Protein AF-A0A2E0QGU1-F1 (afdb_monomer_lite)

Sequence (94 aa):
MDEKILKILHDKLDEIFVKNDEIRKITDSVVDYQITYSLDSQSLWLGILIGRLYNSFYYQHRRVLDRNPTNDEFLEFVDLIKSNQKNFQEKLGF

Foldseek 3Di:
DDPVLVVVLVVQLVVCLVVVVVLLVVLCVCVVVVPDVPDDSLNSSLVVSLVSSVCSNQVCCCVPVVDGDDPVVVVVSVVVSVVCVVVSCVSSPD

Secondary structure (DSSP, 8-state):
--HHHHHHHHHHHHHHHHTHHHHHHHHHHHHTTTS-TT--HHHHHHHHHHHHHHHHHHHHHHHHHSSPPPHHHHHHHHHHHHHTHHHHHHHHT-

pLDDT: mean 88.84, std 10.99, range [54.84, 98.25]

Radius of gyration: 14.59 Å; chains: 1; bounding box: 33×23×39 Å

Structure (mmCIF, N/CA/C/O backbone):
data_AF-A0A2E0QGU1-F1
#
_entry.id   AF-A0A2E0QGU1-F1
#
loop_
_atom_site.group_PDB
_atom_site.id
_atom_site.type_symbol
_atom_site.label_atom_id
_atom_site.label_alt_id
_atom_site.label_comp_id
_atom_site.label_asym_id
_atom_site.label_entity_id
_atom_site.label_seq_id
_atom_site.pdbx_PDB_ins_code
_atom_site.Cartn_x
_atom_site.Cartn_y
_atom_site.Cartn_z
_atom_site.occupancy
_atom_site.B_iso_or_equiv
_atom_site.auth_seq_id
_atom_site.auth_comp_id
_atom_site.auth_asym_id
_atom_site.auth_atom_id
_atom_site.pdbx_PDB_model_num
ATOM 1 N N . MET A 1 1 ? -1.620 1.420 13.186 1.00 93.19 1 MET A N 1
ATOM 2 C CA . MET A 1 1 ? -2.401 1.375 11.947 1.00 93.19 1 MET A CA 1
ATOM 3 C C . MET A 1 1 ? -3.436 0.311 12.152 1.00 93.19 1 MET A C 1
ATOM 5 O O . MET A 1 1 ? -3.104 -0.777 12.607 1.00 93.19 1 MET A O 1
ATOM 9 N N . ASP A 1 2 ? -4.691 0.646 11.882 1.00 95.50 2 ASP A N 1
ATOM 10 C CA . ASP A 1 2 ? -5.789 -0.310 11.984 1.00 95.50 2 ASP A CA 1
ATOM 11 C C . ASP A 1 2 ? -5.510 -1.581 11.156 1.00 95.50 2 ASP A C 1
ATOM 13 O O . ASP A 1 2 ? -5.083 -1.501 9.998 1.00 95.50 2 ASP A O 1
ATOM 17 N N . GLU A 1 3 ? -5.763 -2.753 11.743 1.00 95.56 3 GLU A N 1
ATOM 18 C CA . GLU A 1 3 ? -5.472 -4.059 11.135 1.00 95.56 3 GLU A CA 1
ATOM 19 C C . GLU A 1 3 ? -6.168 -4.253 9.781 1.00 95.56 3 GLU A C 1
ATOM 21 O O . GLU A 1 3 ? -5.607 -4.874 8.873 1.00 95.56 3 GLU A O 1
ATOM 26 N N . LYS A 1 4 ? -7.375 -3.696 9.602 1.00 95.81 4 LYS A N 1
ATOM 27 C CA . LYS A 1 4 ? -8.093 -3.783 8.324 1.00 95.81 4 LYS A CA 1
ATOM 28 C C . LYS A 1 4 ? -7.369 -2.995 7.247 1.00 95.81 4 LYS A C 1
ATOM 30 O O . LYS A 1 4 ? -7.277 -3.464 6.115 1.00 95.81 4 LYS A O 1
ATOM 35 N N . ILE A 1 5 ? -6.845 -1.817 7.589 1.00 96.94 5 ILE A N 1
ATOM 36 C CA . ILE A 1 5 ? -6.078 -1.020 6.632 1.00 96.94 5 ILE A CA 1
ATOM 37 C C . ILE A 1 5 ? -4.765 -1.712 6.297 1.00 96.94 5 ILE A C 1
ATOM 39 O O . ILE A 1 5 ? -4.426 -1.814 5.119 1.00 96.94 5 ILE A O 1
ATOM 43 N N . LEU A 1 6 ? -4.065 -2.231 7.307 1.00 95.56 6 LEU A N 1
ATOM 44 C CA . LEU A 1 6 ? -2.814 -2.954 7.113 1.00 95.56 6 LEU A CA 1
ATOM 45 C C . LEU A 1 6 ? -2.999 -4.119 6.132 1.00 95.56 6 LEU A C 1
ATOM 47 O O . LEU A 1 6 ? -2.257 -4.232 5.156 1.00 95.56 6 LEU A O 1
ATOM 51 N N . LYS A 1 7 ? -4.048 -4.926 6.326 1.00 96.38 7 LYS A N 1
ATOM 52 C CA . LYS A 1 7 ? -4.394 -6.016 5.409 1.00 96.38 7 LYS A CA 1
ATOM 53 C C . LYS A 1 7 ? -4.653 -5.519 3.984 1.00 96.38 7 LYS A C 1
ATOM 55 O O . LYS A 1 7 ? -4.086 -6.063 3.044 1.00 96.38 7 LYS A O 1
ATOM 60 N N . ILE A 1 8 ? -5.452 -4.462 3.818 1.00 96.19 8 ILE A N 1
ATOM 61 C CA . ILE A 1 8 ? -5.745 -3.899 2.490 1.00 96.19 8 ILE A CA 1
ATOM 62 C C . ILE A 1 8 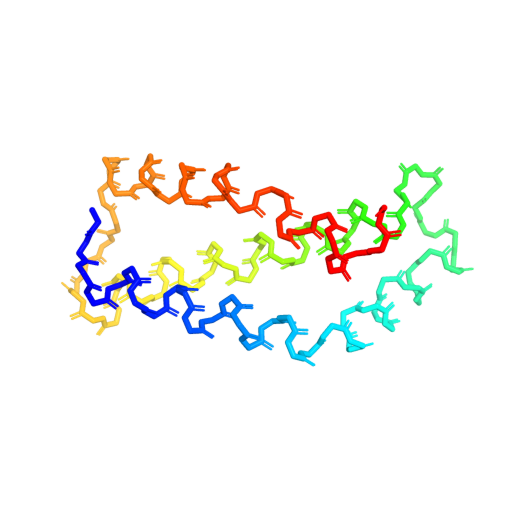? -4.468 -3.400 1.799 1.00 96.19 8 ILE A C 1
ATOM 64 O O . ILE A 1 8 ? -4.345 -3.517 0.581 1.00 96.19 8 ILE A O 1
ATOM 68 N N . LEU A 1 9 ? -3.514 -2.835 2.542 1.00 96.31 9 LEU A N 1
ATOM 69 C CA . LEU A 1 9 ? -2.238 -2.402 1.974 1.00 96.31 9 LEU A CA 1
ATOM 70 C C . LEU A 1 9 ? -1.368 -3.575 1.525 1.00 96.31 9 LEU A C 1
ATOM 72 O O . LEU A 1 9 ? -0.759 -3.474 0.462 1.00 96.31 9 LEU A O 1
ATOM 76 N N . HIS A 1 10 ? -1.343 -4.678 2.276 1.00 94.50 10 HIS A N 1
ATOM 77 C CA . HIS A 1 10 ? -0.663 -5.903 1.850 1.00 94.50 10 HIS A CA 1
ATOM 78 C C . HIS A 1 10 ? -1.298 -6.493 0.588 1.00 94.50 10 HIS A C 1
ATOM 80 O O . HIS A 1 10 ? -0.593 -6.704 -0.396 1.00 94.50 10 HIS A O 1
ATOM 86 N N . ASP A 1 11 ? -2.626 -6.627 0.558 1.00 95.12 11 ASP A N 1
ATOM 87 C CA . ASP A 1 11 ? -3.347 -7.099 -0.630 1.00 95.12 11 ASP A CA 1
ATOM 88 C C . ASP A 1 11 ? -3.068 -6.185 -1.840 1.00 95.12 11 ASP A C 1
ATOM 90 O O . ASP A 1 11 ? -2.880 -6.643 -2.971 1.00 95.12 11 ASP A O 1
ATOM 94 N N . LYS A 1 12 ? -2.996 -4.865 -1.608 1.00 93.88 12 LYS A N 1
ATOM 95 C CA . LYS A 1 12 ? -2.677 -3.893 -2.658 1.00 93.88 12 LYS A CA 1
ATOM 96 C C . LYS A 1 12 ? -1.247 -4.037 -3.161 1.00 93.88 12 LYS A C 1
ATOM 98 O O . LYS A 1 12 ? -1.009 -3.846 -4.354 1.00 93.88 12 LYS A O 1
ATOM 103 N N . LEU A 1 13 ? -0.309 -4.326 -2.267 1.00 92.62 13 LEU A N 1
ATOM 104 C CA . LEU A 1 13 ? 1.084 -4.533 -2.618 1.00 92.62 13 LEU A CA 1
ATOM 105 C C . LEU A 1 13 ? 1.251 -5.780 -3.492 1.00 92.62 13 LEU A C 1
ATOM 107 O O . LEU A 1 13 ? 1.886 -5.702 -4.544 1.00 92.62 13 LEU A O 1
ATOM 111 N N . ASP A 1 14 ? 0.608 -6.884 -3.118 1.00 92.12 14 ASP A N 1
ATOM 112 C CA . ASP A 1 14 ? 0.619 -8.117 -3.906 1.00 92.12 14 ASP A CA 1
ATOM 113 C C . ASP A 1 14 ? -0.011 -7.907 -5.291 1.00 92.12 14 ASP A C 1
ATOM 115 O O . ASP A 1 14 ? 0.553 -8.326 -6.304 1.00 92.12 14 ASP A O 1
ATOM 119 N N . GLU A 1 15 ? -1.127 -7.170 -5.374 1.00 92.50 15 GLU A N 1
ATOM 120 C CA . GLU A 1 15 ? -1.744 -6.786 -6.653 1.00 92.50 15 GLU A CA 1
ATOM 121 C C . GLU A 1 15 ? -0.767 -5.999 -7.544 1.00 92.50 15 GLU A C 1
ATOM 123 O O . GLU A 1 15 ? -0.684 -6.240 -8.751 1.00 92.50 15 GLU A O 1
ATOM 128 N N . ILE A 1 16 ? -0.028 -5.049 -6.962 1.00 90.12 16 ILE A N 1
ATOM 129 C CA . ILE A 1 16 ? 0.968 -4.248 -7.683 1.00 90.12 16 ILE A CA 1
ATOM 130 C C . ILE A 1 16 ? 2.084 -5.148 -8.224 1.00 90.12 16 ILE A C 1
ATOM 132 O O . ILE A 1 16 ? 2.459 -5.005 -9.386 1.00 90.12 16 ILE A O 1
ATOM 136 N N . PHE A 1 17 ? 2.575 -6.098 -7.425 1.00 88.00 17 PHE A N 1
ATOM 137 C CA . PHE A 1 17 ? 3.610 -7.036 -7.860 1.00 88.00 17 PHE A CA 1
ATOM 138 C C . PHE A 1 17 ? 3.142 -7.993 -8.956 1.00 88.00 17 PHE A C 1
ATOM 140 O O . PHE A 1 17 ? 3.933 -8.334 -9.832 1.00 88.00 17 PHE A O 1
ATOM 147 N N . VAL A 1 18 ? 1.874 -8.407 -8.947 1.00 88.00 18 VAL A N 1
ATOM 148 C CA . VAL A 1 18 ? 1.292 -9.200 -10.041 1.00 88.00 18 VAL A CA 1
ATOM 149 C C . VAL A 1 18 ? 1.196 -8.373 -11.329 1.00 88.00 18 VAL A C 1
ATOM 151 O O . VAL A 1 18 ? 1.436 -8.894 -12.413 1.00 88.00 18 VAL A O 1
ATOM 154 N N . LYS A 1 19 ? 0.901 -7.072 -11.224 1.00 84.38 19 LYS A N 1
ATOM 155 C CA . LYS A 1 19 ? 0.785 -6.138 -12.362 1.00 84.38 19 LYS A CA 1
ATOM 156 C C . LYS A 1 19 ? 2.100 -5.438 -12.730 1.00 84.38 19 LYS A C 1
ATOM 158 O O . LYS A 1 19 ? 2.074 -4.382 -13.364 1.00 84.38 19 LYS A O 1
ATOM 163 N N . ASN A 1 20 ? 3.245 -6.001 -12.344 1.00 82.69 20 ASN A N 1
ATOM 164 C CA . ASN A 1 20 ? 4.563 -5.396 -12.558 1.00 82.69 20 ASN A CA 1
ATOM 165 C C . ASN A 1 20 ? 4.804 -5.002 -14.030 1.00 82.69 20 ASN A C 1
ATOM 167 O O . ASN A 1 20 ? 5.275 -3.901 -14.311 1.00 82.69 20 ASN A O 1
ATOM 171 N N . ASP A 1 21 ? 4.377 -5.849 -14.971 1.00 86.50 21 ASP A N 1
ATOM 172 C CA . ASP A 1 21 ? 4.537 -5.613 -16.410 1.00 86.50 21 ASP A CA 1
ATOM 173 C C . ASP A 1 21 ? 3.839 -4.336 -16.905 1.00 86.50 21 ASP A C 1
ATOM 175 O O . ASP A 1 21 ? 4.339 -3.674 -17.815 1.00 86.50 21 ASP A O 1
ATOM 179 N N . GLU A 1 22 ? 2.692 -3.962 -16.324 1.00 89.75 22 GLU A N 1
ATOM 180 C CA . GLU A 1 22 ? 1.990 -2.723 -16.687 1.00 89.75 22 GLU A CA 1
ATOM 181 C C . GLU A 1 22 ? 2.798 -1.497 -16.262 1.00 89.75 22 GLU A C 1
ATOM 183 O O . GLU A 1 22 ? 2.969 -0.561 -17.042 1.00 89.75 22 GLU A O 1
ATOM 188 N N . ILE A 1 23 ? 3.324 -1.515 -15.034 1.00 88.56 23 ILE A N 1
ATOM 189 C CA . ILE A 1 23 ? 4.119 -0.408 -14.494 1.00 88.56 23 ILE A CA 1
ATOM 190 C C . ILE A 1 23 ? 5.415 -0.277 -15.288 1.00 88.56 23 ILE A C 1
ATOM 192 O O . ILE A 1 23 ? 5.768 0.830 -15.677 1.00 88.56 23 ILE A O 1
ATOM 196 N N . ARG A 1 24 ? 6.066 -1.398 -15.611 1.00 86.38 24 ARG A N 1
ATOM 197 C CA . ARG A 1 24 ? 7.282 -1.413 -16.426 1.00 86.38 24 ARG A CA 1
ATOM 198 C C . ARG A 1 24 ? 7.064 -0.816 -17.818 1.00 86.38 24 ARG A C 1
ATOM 200 O O . ARG A 1 24 ? 7.835 0.035 -18.242 1.00 86.38 24 ARG A O 1
ATOM 207 N N . LYS A 1 25 ? 5.969 -1.170 -18.500 1.00 88.62 25 LYS A N 1
ATOM 208 C CA . LYS A 1 25 ? 5.609 -0.554 -19.792 1.00 88.62 25 LYS A CA 1
ATOM 209 C C . LYS A 1 25 ? 5.429 0.959 -19.682 1.00 88.62 25 LYS A C 1
ATOM 211 O O . LYS A 1 25 ? 5.861 1.686 -20.571 1.00 88.62 25 LYS A O 1
ATOM 216 N N . ILE A 1 26 ? 4.808 1.436 -18.600 1.00 88.62 26 ILE A N 1
ATOM 217 C CA . ILE A 1 26 ? 4.663 2.875 -18.348 1.00 88.62 26 ILE A CA 1
ATOM 218 C C . ILE A 1 26 ? 6.041 3.512 -18.153 1.00 88.62 26 ILE A C 1
ATOM 220 O O . ILE A 1 26 ? 6.334 4.513 -18.800 1.00 88.62 26 ILE A O 1
ATOM 224 N N . THR A 1 27 ? 6.898 2.945 -17.303 1.00 87.56 27 THR A N 1
ATOM 225 C CA . THR A 1 27 ? 8.207 3.542 -17.010 1.00 87.56 27 THR A CA 1
ATOM 226 C C . THR A 1 27 ? 9.129 3.555 -18.216 1.00 87.56 27 THR A C 1
ATOM 228 O O . THR A 1 27 ? 9.748 4.581 -18.487 1.00 87.56 27 THR A O 1
ATOM 231 N N . ASP A 1 28 ? 9.164 2.462 -18.976 1.00 84.50 28 ASP A N 1
ATOM 232 C CA . ASP A 1 28 ? 9.982 2.349 -20.183 1.00 84.50 28 ASP A CA 1
ATOM 233 C C . ASP A 1 28 ? 9.513 3.370 -21.236 1.00 84.50 28 ASP A C 1
ATOM 235 O O . ASP A 1 28 ? 10.332 4.081 -21.813 1.00 84.50 28 ASP A O 1
ATOM 239 N N . SER A 1 29 ? 8.193 3.577 -21.377 1.00 84.94 29 SER A N 1
ATOM 240 C CA . SER A 1 29 ? 7.647 4.593 -22.292 1.00 84.94 29 SER A CA 1
ATOM 241 C C . SER A 1 29 ? 8.017 6.037 -21.932 1.00 84.94 29 SER A C 1
ATOM 243 O O . SER A 1 29 ? 7.982 6.905 -22.796 1.00 84.94 29 SER A O 1
ATOM 245 N N . VAL A 1 30 ? 8.357 6.331 -20.674 1.00 80.56 30 VAL A N 1
ATOM 246 C CA . VAL A 1 30 ? 8.763 7.682 -20.247 1.00 80.56 30 VAL A CA 1
ATOM 247 C C . VAL A 1 30 ? 10.263 7.891 -20.446 1.00 80.56 30 VAL A C 1
ATOM 249 O O . VAL A 1 30 ? 10.678 8.965 -20.890 1.00 80.56 30 VAL A O 1
ATOM 252 N N . VAL A 1 31 ? 11.070 6.866 -20.156 1.00 72.94 31 VAL A N 1
ATOM 253 C CA . VAL A 1 31 ? 12.533 6.916 -20.305 1.00 72.94 31 VAL A CA 1
ATOM 254 C C . VAL A 1 31 ? 12.940 6.954 -21.779 1.00 72.94 31 VAL A C 1
ATOM 256 O O . VAL A 1 31 ? 13.795 7.763 -22.146 1.00 72.94 31 VAL A O 1
ATOM 259 N N . ASP A 1 32 ? 12.281 6.172 -22.641 1.00 67.00 32 ASP A N 1
ATOM 260 C CA . ASP A 1 32 ? 12.568 6.128 -24.084 1.00 67.00 32 ASP A CA 1
ATOM 261 C C . ASP A 1 32 ? 12.391 7.491 -24.771 1.00 67.00 32 ASP A C 1
ATOM 263 O O . ASP A 1 32 ? 13.084 7.809 -25.739 1.00 67.00 32 ASP A O 1
ATOM 267 N N . TYR A 1 33 ? 11.505 8.341 -24.246 1.00 60.41 33 TYR A N 1
ATOM 268 C CA . TYR A 1 33 ? 11.234 9.666 -24.803 1.00 60.41 33 TYR A CA 1
ATOM 269 C C . TYR A 1 33 ? 12.199 10.766 -24.324 1.00 60.41 33 TYR A C 1
ATOM 271 O O . TYR A 1 33 ? 11.987 11.930 -24.661 1.00 60.41 33 TYR A O 1
ATOM 279 N N . GLN A 1 34 ? 13.254 10.443 -23.556 1.00 58.50 34 GLN A N 1
ATOM 280 C CA . GLN A 1 34 ? 14.226 11.412 -23.004 1.00 58.50 34 GLN A CA 1
ATOM 281 C C . GLN A 1 34 ? 13.586 12.598 -22.251 1.00 58.50 34 GLN A C 1
ATOM 283 O O . GLN A 1 34 ? 14.228 13.624 -22.033 1.00 58.50 34 GLN A O 1
ATOM 288 N N . ILE A 1 35 ? 12.328 12.475 -21.806 1.00 59.25 35 ILE A N 1
ATOM 289 C CA . ILE A 1 35 ? 11.624 13.543 -21.075 1.00 59.25 35 ILE A CA 1
ATOM 290 C C . ILE A 1 35 ? 12.321 13.811 -19.733 1.00 59.25 35 ILE A C 1
ATOM 292 O O . ILE A 1 35 ? 12.283 14.923 -19.208 1.00 59.25 35 ILE A O 1
ATOM 296 N N . THR A 1 36 ? 13.006 12.803 -19.193 1.00 54.84 36 THR A N 1
ATOM 297 C CA . THR A 1 36 ? 13.676 12.857 -17.900 1.00 54.84 36 THR A CA 1
ATOM 298 C C . THR A 1 36 ? 15.138 12.442 -18.035 1.00 54.84 36 THR A C 1
ATOM 300 O O . THR A 1 36 ? 15.490 11.297 -17.777 1.00 54.84 36 THR A O 1
ATOM 303 N N . TYR A 1 37 ? 16.018 13.381 -18.395 1.00 58.81 37 TYR A N 1
ATOM 304 C CA . TYR A 1 37 ? 17.474 13.153 -18.475 1.00 58.81 37 TYR A CA 1
ATOM 305 C C . TYR A 1 37 ? 18.127 12.666 -17.156 1.00 58.81 37 TYR A C 1
ATOM 307 O O . TYR A 1 37 ? 19.305 12.322 -17.159 1.00 58.81 37 TYR A O 1
ATOM 315 N N . SER A 1 38 ? 17.393 12.632 -16.035 1.00 67.5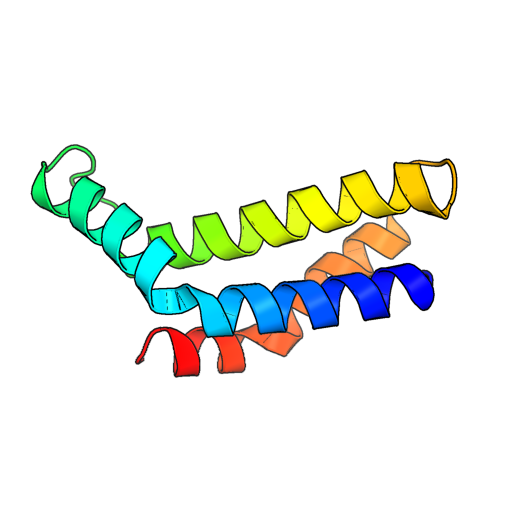0 38 SER A N 1
ATOM 316 C CA . SER A 1 38 ? 17.901 12.286 -14.699 1.00 67.50 38 SER A CA 1
ATOM 317 C C . SER A 1 38 ? 17.127 11.196 -13.943 1.00 67.50 38 SER A C 1
ATOM 319 O O . SER A 1 38 ? 17.524 10.873 -12.826 1.00 67.50 38 SER A O 1
ATOM 321 N N . LEU A 1 39 ? 16.039 10.641 -14.494 1.00 70.56 39 LEU A N 1
ATOM 322 C CA . LEU A 1 39 ? 15.288 9.556 -13.844 1.00 70.56 39 LEU A CA 1
ATOM 323 C C . LEU A 1 39 ? 15.481 8.254 -14.610 1.00 70.56 39 LEU A C 1
ATOM 325 O O . LEU A 1 39 ? 15.090 8.147 -15.771 1.00 70.56 39 LEU A O 1
ATOM 329 N N . ASP A 1 40 ? 16.052 7.261 -13.937 1.00 81.88 40 ASP A N 1
ATOM 330 C CA . ASP A 1 40 ? 16.050 5.887 -14.415 1.00 81.88 40 ASP A CA 1
ATOM 331 C C . ASP A 1 40 ? 14.656 5.250 -14.234 1.00 81.88 40 ASP A C 1
ATOM 333 O O . ASP A 1 40 ? 13.846 5.672 -13.396 1.00 81.88 40 ASP A O 1
ATOM 337 N N . SER A 1 41 ? 14.361 4.222 -15.034 1.00 82.19 41 SER A N 1
ATOM 338 C CA . SER A 1 41 ? 13.056 3.550 -15.027 1.00 82.19 41 SER A CA 1
ATOM 339 C C . SER A 1 41 ? 12.724 2.911 -13.676 1.00 82.19 41 SER A C 1
ATOM 341 O O . SER A 1 41 ? 11.549 2.818 -13.321 1.00 82.19 41 SER A O 1
ATOM 343 N N . GLN A 1 42 ? 13.731 2.526 -12.886 1.00 83.81 42 GLN A N 1
ATOM 344 C CA . GLN A 1 42 ? 13.549 1.870 -11.592 1.00 83.81 42 GLN A CA 1
ATOM 345 C C . GLN A 1 42 ? 13.111 2.881 -10.531 1.00 83.81 42 GLN A C 1
ATOM 347 O O . GLN A 1 42 ? 12.146 2.631 -9.806 1.00 83.81 42 GLN A O 1
ATOM 352 N N . SER A 1 43 ? 13.755 4.050 -10.478 1.00 86.06 43 SER A N 1
ATOM 353 C CA . SER A 1 43 ? 13.340 5.169 -9.626 1.00 86.06 43 SER A CA 1
ATOM 354 C C . SER A 1 43 ? 11.898 5.585 -9.923 1.00 86.06 43 SER A C 1
ATOM 356 O O . SER A 1 43 ? 11.104 5.805 -9.003 1.00 86.06 43 SER A O 1
ATOM 358 N N . LEU A 1 44 ? 11.524 5.632 -11.206 1.00 88.25 44 LEU A N 1
ATOM 359 C CA . LEU A 1 44 ? 10.157 5.946 -11.612 1.00 88.25 44 LEU A CA 1
ATOM 360 C C . LEU A 1 44 ? 9.169 4.847 -11.198 1.00 88.25 44 LEU A C 1
ATOM 362 O O . LEU A 1 44 ? 8.100 5.151 -10.665 1.00 88.25 44 LEU A O 1
ATOM 366 N N . TRP A 1 45 ? 9.529 3.575 -11.376 1.00 88.69 45 TRP A N 1
ATOM 367 C CA . TRP A 1 45 ? 8.694 2.443 -10.969 1.00 88.69 45 TRP A CA 1
ATOM 368 C C . TRP A 1 45 ? 8.450 2.455 -9.461 1.00 88.69 45 TRP A C 1
ATOM 370 O O . TRP A 1 45 ? 7.309 2.309 -9.017 1.00 88.69 45 TRP A O 1
ATOM 380 N N . LEU A 1 46 ? 9.501 2.696 -8.668 1.00 89.69 46 LEU A N 1
ATOM 381 C CA . LEU A 1 46 ? 9.402 2.782 -7.212 1.00 89.69 46 LEU A CA 1
ATOM 382 C C . LEU A 1 46 ? 8.497 3.945 -6.798 1.00 89.69 46 LEU A C 1
ATOM 384 O O . LEU A 1 46 ? 7.646 3.783 -5.921 1.00 89.69 46 LEU A O 1
ATOM 388 N N . GLY A 1 47 ? 8.623 5.089 -7.474 1.00 91.06 47 GLY A N 1
ATOM 389 C CA . GLY A 1 47 ? 7.728 6.229 -7.298 1.00 91.06 47 GLY A CA 1
ATOM 390 C C . GLY A 1 47 ? 6.261 5.876 -7.565 1.00 91.06 47 GLY A C 1
ATOM 391 O O . GLY A 1 47 ? 5.395 6.211 -6.756 1.00 91.06 47 GLY A O 1
ATOM 392 N N . ILE A 1 48 ? 5.969 5.145 -8.647 1.00 92.19 48 ILE A N 1
ATOM 393 C CA . ILE A 1 48 ? 4.606 4.690 -8.967 1.00 92.19 48 ILE A CA 1
ATOM 394 C C . ILE A 1 48 ? 4.088 3.710 -7.907 1.00 92.19 48 ILE A C 1
ATOM 396 O O . ILE A 1 48 ? 2.944 3.846 -7.461 1.00 92.19 48 ILE A O 1
ATOM 400 N N . LEU A 1 49 ? 4.904 2.746 -7.472 1.00 92.62 49 LEU A N 1
ATOM 401 C CA . LEU A 1 49 ? 4.529 1.790 -6.428 1.00 92.62 49 LEU A CA 1
ATOM 402 C C . LEU A 1 49 ? 4.176 2.511 -5.122 1.00 92.62 49 LEU A C 1
ATOM 404 O O . LEU A 1 49 ? 3.077 2.323 -4.592 1.00 92.62 49 LEU A O 1
ATOM 408 N N . ILE A 1 50 ? 5.071 3.374 -4.633 1.00 94.00 50 ILE A N 1
ATOM 409 C CA . ILE A 1 50 ? 4.865 4.122 -3.387 1.00 94.00 50 ILE A CA 1
ATOM 410 C C . ILE A 1 50 ? 3.659 5.053 -3.526 1.00 94.00 50 ILE A C 1
ATOM 412 O O . ILE A 1 50 ? 2.826 5.105 -2.624 1.00 94.00 50 ILE A O 1
ATOM 416 N N . GLY A 1 51 ? 3.501 5.727 -4.668 1.00 95.44 51 GLY A N 1
ATOM 417 C CA . GLY A 1 51 ? 2.353 6.589 -4.944 1.00 95.44 51 GLY A CA 1
ATOM 418 C C . GLY A 1 51 ? 1.018 5.838 -4.904 1.00 95.44 51 GLY A C 1
ATOM 419 O O . GLY A 1 51 ? 0.051 6.316 -4.305 1.00 95.44 51 GLY A O 1
ATOM 420 N N . ARG A 1 52 ? 0.953 4.624 -5.469 1.00 94.75 52 ARG A N 1
ATOM 421 C CA . ARG A 1 52 ? -0.249 3.772 -5.414 1.00 94.75 52 ARG A CA 1
ATOM 422 C C . ARG A 1 52 ? -0.567 3.320 -3.990 1.00 94.75 52 ARG A C 1
ATOM 424 O O . ARG A 1 52 ? -1.741 3.327 -3.611 1.00 94.75 52 ARG A O 1
ATOM 431 N N . LEU A 1 53 ? 0.448 2.954 -3.207 1.00 95.88 53 LEU A N 1
ATOM 432 C CA . LEU A 1 53 ? 0.279 2.590 -1.798 1.00 95.88 53 LEU A CA 1
ATOM 433 C C . LEU A 1 53 ? -0.164 3.785 -0.953 1.00 95.88 53 LEU A C 1
ATOM 435 O O . LEU A 1 53 ? -1.114 3.656 -0.190 1.00 95.88 53 LEU A O 1
ATOM 439 N N . TYR A 1 54 ? 0.452 4.953 -1.141 1.00 97.62 54 TYR A N 1
ATOM 440 C CA . TYR A 1 54 ? 0.101 6.191 -0.443 1.00 97.62 54 TYR A CA 1
ATOM 441 C C . TYR A 1 54 ? -1.348 6.602 -0.723 1.00 97.62 54 TYR A C 1
ATOM 443 O O . TYR A 1 54 ? -2.110 6.903 0.199 1.00 97.62 54 TYR A O 1
ATOM 451 N N . ASN A 1 55 ? -1.769 6.530 -1.989 1.00 97.25 55 ASN A N 1
ATOM 452 C CA . ASN A 1 55 ? -3.159 6.777 -2.355 1.00 97.25 55 ASN A CA 1
ATOM 453 C C . ASN A 1 55 ? -4.108 5.773 -1.679 1.00 97.25 55 ASN A C 1
ATOM 455 O O . ASN A 1 55 ? -5.129 6.175 -1.123 1.00 97.25 55 ASN A O 1
ATOM 459 N N . SER A 1 56 ? -3.761 4.480 -1.684 1.00 96.81 56 SER A N 1
ATOM 460 C CA . SER A 1 56 ? -4.550 3.450 -1.000 1.00 96.81 56 SER A CA 1
ATOM 461 C C . SER A 1 56 ? -4.643 3.723 0.503 1.00 96.81 56 SER A C 1
ATOM 463 O O . SER A 1 56 ? -5.736 3.713 1.055 1.00 96.81 56 SER A O 1
ATOM 465 N N . PHE A 1 57 ? -3.535 4.066 1.160 1.00 98.06 57 PHE A N 1
ATOM 466 C CA . PHE A 1 57 ? -3.485 4.361 2.591 1.00 98.06 57 PHE A CA 1
ATOM 467 C C . PHE A 1 57 ? -4.488 5.456 2.987 1.00 98.06 57 PHE A C 1
ATOM 469 O O . PHE A 1 57 ? -5.366 5.205 3.815 1.00 98.06 57 PHE A O 1
ATOM 476 N N . TYR A 1 58 ? -4.451 6.626 2.340 1.00 98.19 58 TYR A N 1
ATOM 477 C CA . TYR A 1 58 ? -5.391 7.718 2.641 1.00 98.19 58 TYR A CA 1
ATOM 478 C C . TYR A 1 58 ? -6.825 7.431 2.194 1.00 98.19 58 TYR A C 1
ATOM 480 O O . TYR A 1 58 ? -7.782 7.847 2.853 1.00 98.19 58 TYR A O 1
ATOM 488 N N . TYR A 1 59 ? -7.006 6.771 1.049 1.00 97.88 59 TYR A N 1
ATOM 489 C CA . TYR A 1 59 ? -8.338 6.442 0.547 1.00 97.88 59 TYR A CA 1
ATOM 490 C C . TYR A 1 59 ? -9.049 5.444 1.463 1.00 97.88 59 TYR A C 1
ATOM 492 O O . TYR A 1 59 ? -10.215 5.641 1.798 1.00 97.88 59 TYR A O 1
ATOM 500 N N . GLN A 1 60 ? -8.346 4.403 1.908 1.00 97.19 60 GLN A N 1
ATOM 501 C CA . GLN A 1 60 ? -8.932 3.342 2.720 1.00 97.19 60 GLN A CA 1
ATOM 502 C C . GLN A 1 60 ? -9.183 3.794 4.156 1.00 97.19 60 GLN A C 1
ATOM 504 O O . GLN A 1 60 ? -10.213 3.424 4.706 1.00 97.19 60 GLN A O 1
ATOM 509 N N . HIS A 1 61 ? -8.344 4.661 4.734 1.00 98.00 61 HIS A N 1
ATOM 510 C CA . HIS A 1 61 ? -8.667 5.286 6.023 1.00 98.00 61 HIS A CA 1
ATOM 511 C C . HIS A 1 61 ? -10.000 6.036 5.949 1.00 98.00 61 HIS A C 1
ATOM 513 O O . HIS A 1 61 ? -10.897 5.787 6.753 1.00 98.00 61 HIS A O 1
ATOM 519 N N . ARG A 1 62 ? -10.184 6.869 4.915 1.00 97.81 62 ARG A N 1
ATOM 520 C CA . ARG A 1 62 ? -11.441 7.605 4.721 1.00 97.81 62 ARG A CA 1
ATOM 521 C C . ARG A 1 62 ? -12.622 6.679 4.451 1.00 97.81 62 ARG A C 1
ATOM 523 O O . ARG A 1 62 ? -13.703 6.910 4.964 1.00 97.81 62 ARG A O 1
ATOM 530 N N . ARG A 1 63 ? -12.435 5.628 3.651 1.00 97.31 63 ARG A N 1
ATOM 531 C CA . ARG A 1 63 ? -13.531 4.739 3.243 1.00 97.31 63 ARG A CA 1
ATOM 532 C C . ARG A 1 63 ? -13.940 3.720 4.309 1.00 97.31 63 ARG A C 1
ATOM 534 O O . ARG A 1 63 ? -15.117 3.388 4.387 1.00 97.31 63 ARG A O 1
ATOM 541 N N . VAL A 1 64 ? -12.986 3.178 5.062 1.00 97.00 64 VAL A N 1
ATOM 542 C CA . VAL A 1 64 ? -13.211 2.073 6.011 1.00 97.00 64 VAL A CA 1
ATOM 543 C C . VAL A 1 64 ? -13.389 2.584 7.437 1.00 97.00 64 VAL A C 1
ATOM 545 O O . VAL A 1 64 ? -14.174 2.008 8.184 1.00 97.00 64 VAL A O 1
ATOM 548 N N . LEU A 1 65 ? -12.674 3.649 7.811 1.00 96.62 65 LEU A N 1
ATOM 549 C CA . LEU A 1 65 ? -12.654 4.180 9.178 1.00 96.62 65 LEU A CA 1
ATOM 550 C C . LEU A 1 65 ? -13.346 5.545 9.307 1.00 96.62 65 LEU A C 1
ATOM 552 O O . LEU A 1 65 ? -13.397 6.079 10.410 1.00 96.62 65 LEU A O 1
ATOM 556 N N . ASP A 1 66 ? -13.844 6.110 8.201 1.00 97.44 66 ASP A N 1
ATOM 557 C CA . ASP A 1 66 ? -14.519 7.419 8.135 1.00 97.44 66 ASP A CA 1
ATOM 558 C C . ASP A 1 66 ? -13.696 8.583 8.719 1.00 97.44 66 ASP A C 1
ATOM 560 O O . ASP A 1 66 ? -14.207 9.551 9.277 1.00 97.44 66 ASP A O 1
ATOM 564 N N . ARG A 1 67 ? -12.366 8.488 8.609 1.00 97.50 67 ARG A N 1
ATOM 565 C CA . ARG A 1 67 ? -11.433 9.522 9.071 1.00 97.50 67 ARG A CA 1
ATOM 566 C C . ARG A 1 67 ? -10.146 9.524 8.261 1.00 97.50 67 ARG A C 1
ATOM 568 O O . ARG A 1 67 ? -9.841 8.584 7.533 1.00 97.50 67 ARG A O 1
ATOM 575 N N . ASN A 1 68 ? -9.354 10.577 8.418 1.00 97.69 68 ASN A N 1
ATOM 576 C CA . ASN A 1 68 ? -7.979 10.585 7.925 1.00 97.69 68 ASN A CA 1
ATOM 577 C C . ASN A 1 68 ? -7.067 9.735 8.833 1.00 97.69 68 ASN A C 1
ATOM 579 O O . ASN A 1 68 ? -7.390 9.542 10.014 1.00 97.69 68 ASN A O 1
ATOM 583 N N . PRO A 1 69 ? -5.938 9.231 8.301 1.00 97.69 69 PRO A N 1
ATOM 584 C CA . PRO A 1 69 ? -4.914 8.599 9.125 1.00 97.69 69 PRO A CA 1
ATOM 585 C C . PRO A 1 69 ? -4.361 9.577 10.163 1.00 97.69 69 PRO A C 1
ATOM 587 O O . PRO A 1 69 ? -4.258 10.779 9.901 1.00 97.69 69 PRO A O 1
ATOM 590 N N . THR A 1 70 ? -4.001 9.062 11.334 1.00 98.12 70 THR A N 1
ATOM 591 C CA . THR A 1 70 ? -3.247 9.828 12.332 1.00 98.12 70 THR A CA 1
ATOM 592 C C . THR A 1 70 ? -1.768 9.908 11.947 1.00 98.12 70 THR A C 1
ATOM 594 O O . THR A 1 70 ? -1.297 9.209 11.046 1.00 98.12 70 THR A O 1
ATOM 597 N N . ASN A 1 71 ? -1.012 10.754 12.650 1.00 98.06 71 ASN A N 1
ATOM 598 C CA . ASN A 1 71 ? 0.437 10.830 12.461 1.00 98.06 71 ASN A CA 1
ATOM 599 C C . ASN A 1 71 ? 1.125 9.496 12.784 1.00 98.06 71 ASN A C 1
ATOM 601 O O . ASN A 1 71 ? 2.006 9.084 12.037 1.00 98.06 71 ASN A O 1
ATOM 605 N N . ASP A 1 72 ? 0.694 8.802 13.839 1.00 98.12 72 ASP A N 1
ATOM 606 C CA . ASP A 1 72 ? 1.264 7.503 14.216 1.00 98.12 72 ASP A CA 1
ATOM 607 C C . ASP A 1 72 ? 1.002 6.452 13.129 1.00 98.12 72 ASP A C 1
ATOM 609 O O . ASP A 1 72 ? 1.915 5.750 12.703 1.00 98.12 72 ASP A O 1
ATOM 613 N N . GLU A 1 73 ? -0.212 6.418 12.572 1.00 97.88 73 GLU A N 1
ATOM 614 C CA . GLU A 1 73 ? -0.544 5.505 11.472 1.00 97.88 73 GLU A CA 1
ATOM 615 C C . GLU A 1 73 ? 0.242 5.818 10.196 1.00 97.88 73 GLU A C 1
ATOM 617 O O . GLU A 1 73 ? 0.565 4.911 9.427 1.00 97.88 73 GLU A O 1
ATOM 622 N N . PHE A 1 74 ? 0.566 7.091 9.962 1.00 98.19 74 PHE A N 1
ATOM 623 C CA . PHE A 1 74 ? 1.444 7.486 8.867 1.00 98.19 74 PHE A CA 1
ATOM 624 C C . PHE A 1 74 ? 2.890 7.023 9.094 1.00 98.19 74 PHE A C 1
ATOM 626 O O . PHE A 1 74 ? 3.527 6.552 8.152 1.00 98.19 74 PHE A O 1
ATOM 633 N N . LEU A 1 75 ? 3.406 7.101 10.323 1.00 98.25 75 LEU A N 1
ATOM 634 C CA . LEU A 1 75 ? 4.733 6.570 10.647 1.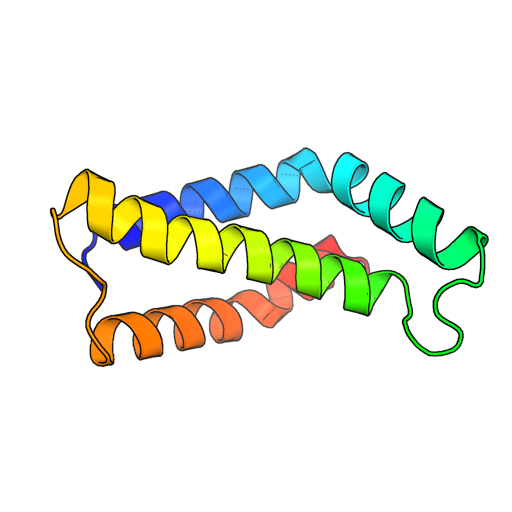00 98.25 75 LEU A CA 1
ATOM 635 C C . LEU A 1 75 ? 4.784 5.051 10.455 1.00 98.25 75 LEU A C 1
ATOM 637 O O . LEU A 1 75 ? 5.713 4.546 9.831 1.00 98.25 75 LEU A O 1
ATOM 641 N N . GLU A 1 76 ? 3.741 4.337 10.872 1.00 97.81 76 GLU A N 1
ATOM 642 C CA . GLU A 1 76 ? 3.624 2.898 10.621 1.00 97.81 76 GLU A CA 1
ATOM 643 C C . GLU A 1 76 ? 3.542 2.563 9.124 1.00 97.81 76 GLU A C 1
ATOM 645 O O . GLU A 1 76 ? 4.106 1.567 8.675 1.00 97.81 76 GLU A O 1
ATOM 650 N N . PHE A 1 77 ? 2.891 3.406 8.315 1.00 97.62 77 PHE A N 1
ATOM 651 C CA . PHE A 1 77 ? 2.911 3.273 6.857 1.00 97.62 77 PHE A CA 1
ATOM 652 C C . PHE A 1 77 ? 4.323 3.452 6.276 1.00 97.62 77 PHE A C 1
ATOM 654 O O . PHE A 1 77 ? 4.735 2.691 5.397 1.00 97.62 77 PHE A O 1
ATOM 661 N N . VAL A 1 78 ? 5.089 4.426 6.775 1.00 97.44 78 VAL A N 1
ATOM 662 C CA . VAL A 1 78 ? 6.492 4.619 6.378 1.00 97.44 78 VAL A CA 1
ATOM 663 C C . VAL A 1 78 ? 7.337 3.400 6.755 1.00 97.44 78 VAL A C 1
ATOM 665 O O . VAL A 1 78 ? 8.163 2.958 5.953 1.00 97.44 78 VAL A O 1
ATOM 668 N N . ASP A 1 79 ? 7.119 2.827 7.935 1.00 96.69 79 ASP A N 1
ATOM 669 C CA . ASP A 1 79 ? 7.832 1.627 8.370 1.00 96.69 79 ASP A CA 1
ATOM 670 C C . ASP A 1 79 ? 7.452 0.402 7.531 1.00 96.69 79 ASP A C 1
ATOM 672 O O . ASP A 1 79 ? 8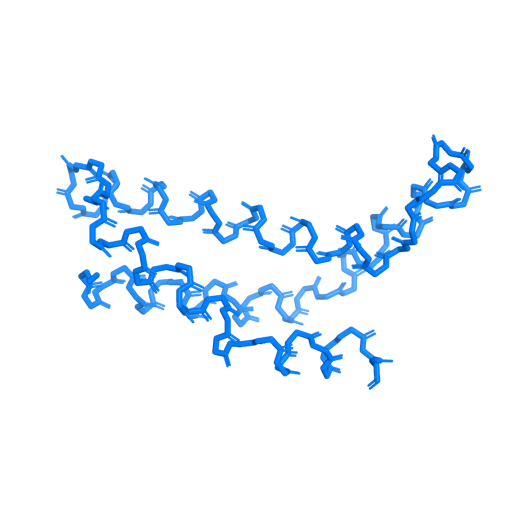.340 -0.347 7.124 1.00 96.69 79 ASP A O 1
ATOM 676 N N . LEU A 1 80 ? 6.184 0.262 7.131 1.00 95.38 80 LEU A N 1
ATOM 677 C CA . LEU A 1 80 ? 5.757 -0.762 6.173 1.00 95.38 80 LEU A CA 1
ATOM 678 C C . LEU A 1 80 ? 6.516 -0.659 4.841 1.00 95.38 80 LEU A C 1
ATOM 680 O O . LEU A 1 80 ? 6.951 -1.683 4.307 1.00 95.38 80 LEU A O 1
ATOM 684 N N . ILE A 1 81 ? 6.714 0.552 4.308 1.00 95.06 81 ILE A N 1
ATOM 685 C CA . ILE A 1 81 ? 7.513 0.763 3.088 1.00 95.06 81 ILE A CA 1
ATOM 686 C C . ILE A 1 81 ? 8.963 0.328 3.319 1.00 95.06 81 ILE A C 1
ATOM 688 O O . ILE A 1 81 ? 9.519 -0.402 2.497 1.00 95.06 81 ILE A O 1
ATOM 692 N N . LYS A 1 82 ? 9.580 0.747 4.432 1.00 94.19 82 LYS A N 1
ATOM 693 C CA . LYS A 1 82 ? 10.974 0.400 4.761 1.00 94.19 82 LYS A CA 1
ATOM 694 C C . LYS A 1 82 ? 11.169 -1.109 4.888 1.00 94.19 82 LYS A C 1
ATOM 696 O O . LYS A 1 82 ? 12.095 -1.655 4.296 1.00 94.19 82 LYS A O 1
ATOM 701 N N . SER A 1 83 ? 10.275 -1.796 5.595 1.00 93.62 83 SER A N 1
ATOM 702 C CA . SER A 1 83 ? 10.344 -3.248 5.787 1.00 93.62 83 SER A CA 1
ATOM 703 C C . SER A 1 83 ? 10.181 -4.037 4.4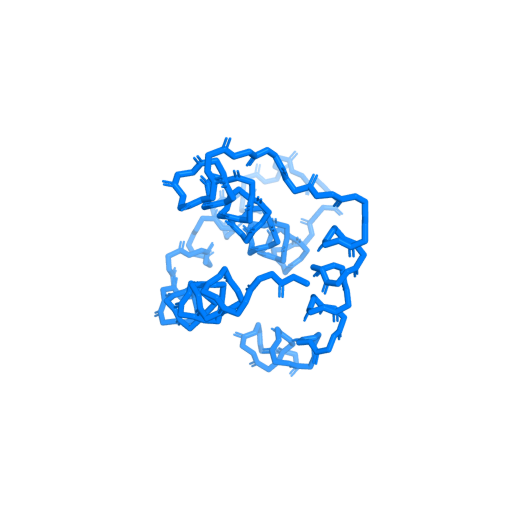85 1.00 93.62 83 SER A C 1
ATOM 705 O O . SER A 1 83 ? 10.668 -5.160 4.395 1.00 93.62 83 SER A O 1
ATOM 707 N N . ASN A 1 84 ? 9.549 -3.455 3.461 1.00 92.00 84 ASN A N 1
ATOM 708 C CA . ASN A 1 84 ? 9.359 -4.087 2.155 1.00 92.00 84 ASN A CA 1
ATOM 709 C C . ASN A 1 84 ? 10.405 -3.684 1.100 1.00 92.00 84 ASN A C 1
ATOM 711 O O . ASN A 1 84 ? 10.310 -4.143 -0.038 1.00 92.00 84 ASN A O 1
ATOM 715 N N . GLN A 1 85 ? 11.430 -2.895 1.448 1.00 87.94 85 GLN A N 1
ATOM 716 C CA . GLN A 1 85 ? 12.457 -2.450 0.492 1.00 87.94 85 GLN A CA 1
ATOM 717 C C . GLN A 1 85 ? 13.117 -3.605 -0.265 1.00 87.94 85 GLN A C 1
ATOM 719 O O . GLN A 1 85 ? 13.283 -3.524 -1.480 1.00 87.94 85 GLN A O 1
ATOM 724 N N . LYS A 1 86 ? 13.440 -4.699 0.433 1.00 87.25 86 LYS A N 1
ATOM 725 C CA . LYS A 1 86 ? 14.039 -5.884 -0.191 1.00 87.25 86 LYS A CA 1
ATOM 726 C C . LYS A 1 86 ? 13.093 -6.538 -1.207 1.00 87.25 86 LYS A C 1
ATOM 728 O O . LYS A 1 86 ? 13.517 -6.877 -2.304 1.00 87.25 86 LYS A O 1
ATOM 733 N N . ASN A 1 87 ? 11.803 -6.635 -0.884 1.00 87.50 87 ASN A N 1
ATOM 734 C CA . ASN A 1 87 ? 10.794 -7.179 -1.798 1.00 87.50 87 ASN A CA 1
ATOM 735 C C . ASN A 1 87 ? 10.642 -6.298 -3.046 1.00 87.50 87 ASN A C 1
ATOM 737 O O . ASN A 1 87 ? 10.501 -6.813 -4.154 1.00 87.50 87 ASN A O 1
ATOM 741 N N . PHE A 1 88 ? 10.696 -4.970 -2.883 1.00 88.69 88 PHE A N 1
ATOM 742 C CA . PHE A 1 88 ? 10.684 -4.047 -4.021 1.00 88.69 88 PHE A CA 1
ATOM 743 C C . PHE A 1 88 ? 11.892 -4.282 -4.921 1.00 88.69 88 PHE A C 1
ATOM 745 O O . PHE A 1 88 ? 11.729 -4.345 -6.136 1.00 88.69 88 PHE A O 1
ATOM 752 N N . GLN A 1 89 ? 13.076 -4.472 -4.331 1.00 83.19 89 GLN A N 1
ATOM 753 C CA . GLN A 1 89 ? 14.294 -4.747 -5.084 1.00 83.19 89 GLN A CA 1
ATOM 754 C C . GLN A 1 89 ? 14.198 -6.057 -5.885 1.00 83.19 89 GLN A C 1
ATOM 756 O O . GLN A 1 89 ? 14.409 -6.068 -7.095 1.00 83.19 89 GLN A O 1
ATOM 761 N N . GLU A 1 90 ? 13.781 -7.148 -5.243 1.00 84.88 90 GLU A N 1
ATOM 762 C CA . GLU A 1 90 ? 13.635 -8.450 -5.905 1.00 84.88 90 GLU A CA 1
ATOM 763 C C . GLU A 1 90 ? 12.650 -8.396 -7.087 1.00 84.88 90 GLU A C 1
ATOM 765 O O . GLU A 1 90 ? 12.893 -8.981 -8.141 1.00 84.88 90 GLU A O 1
ATOM 770 N N . LYS A 1 91 ? 11.538 -7.663 -6.946 1.00 79.75 91 LYS A N 1
ATOM 771 C CA . LYS A 1 91 ? 10.521 -7.528 -8.006 1.00 79.75 91 LYS A CA 1
ATOM 772 C C . LYS A 1 91 ? 10.939 -6.60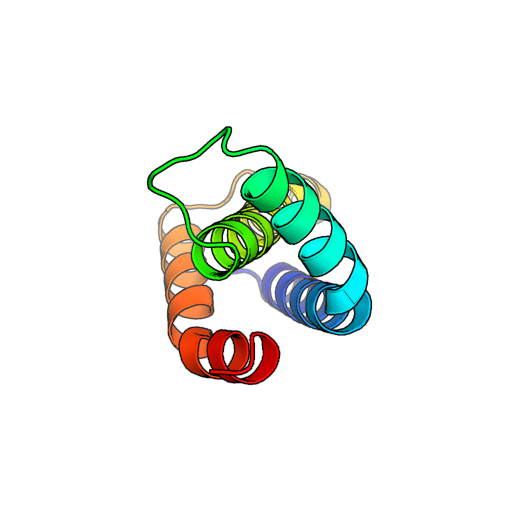0 -9.142 1.00 79.75 91 LYS A C 1
ATOM 774 O O . LYS A 1 91 ? 10.483 -6.783 -10.270 1.00 79.75 91 LYS A O 1
ATOM 779 N N . LEU A 1 92 ? 11.791 -5.626 -8.850 1.00 72.19 92 LEU A N 1
ATOM 780 C CA . LEU A 1 92 ? 12.390 -4.731 -9.835 1.00 72.19 92 LEU A CA 1
ATOM 781 C C . LEU A 1 92 ? 13.551 -5.377 -10.604 1.00 72.19 92 LEU A C 1
ATOM 783 O O . LEU A 1 92 ? 13.939 -4.859 -11.650 1.00 72.19 92 LEU A O 1
ATOM 787 N N . GLY A 1 93 ? 14.064 -6.516 -10.128 1.00 67.31 93 GLY A N 1
ATOM 788 C CA . GLY A 1 93 ? 15.182 -7.222 -10.747 1.00 67.31 93 GLY A CA 1
ATOM 789 C C . GLY A 1 93 ? 16.539 -6.579 -10.457 1.00 67.31 93 GLY A C 1
ATOM 790 O O . GLY A 1 93 ? 17.370 -6.512 -11.363 1.00 67.31 93 GLY A O 1
ATOM 791 N N . PHE A 1 94 ? 16.737 -6.085 -9.229 1.00 56.09 94 PHE A N 1
ATOM 792 C CA . PHE A 1 94 ? 18.069 -5.749 -8.711 1.00 56.09 94 PHE A CA 1
ATOM 793 C C . PHE A 1 94 ? 18.848 -6.998 -8.289 1.00 56.09 94 PHE A C 1
ATOM 795 O O . PHE A 1 94 ? 18.204 -7.976 -7.840 1.00 56.09 94 PHE A O 1
#